Protein AF-A0A8T6ISD8-F1 (afdb_monomer_lite)

pLDDT: mean 97.74, std 1.7, range [88.19, 98.75]

Secondary structure (DSSP, 8-state):
--TT-B-TT-B-TT-B-TT-B-TT-B-TT-B-TT-B--TTPBPTTSPBP-TT--THHHH-

Radius of gyration: 10.01 Å; chains: 1; bounding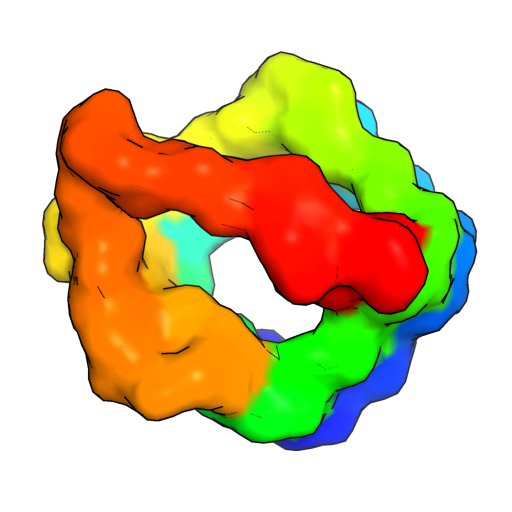 box: 22×22×22 Å

Sequence (60 aa):
NLTGANLRRAKLVNANLQGANLTAAELSGAMLNGATYDEFTILPNGKPWSSETDMTRFIR

Foldseek 3Di:
DQALNACALNACALNEQELPECALYQQANYDCHNYDYDQNRQHNPRHGDDPPDDPVVRHD

Structure (mmCIF, N/CA/C/O backbone):
data_AF-A0A8T6ISD8-F1
#
_entry.id   AF-A0A8T6ISD8-F1
#
loop_
_atom_site.group_PDB
_atom_site.id
_a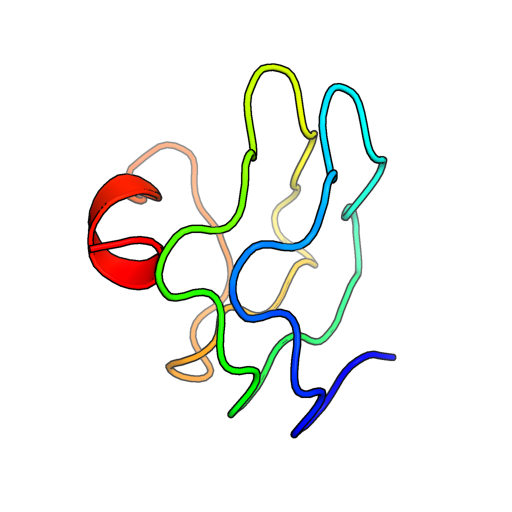tom_site.type_symbol
_atom_site.label_atom_id
_atom_site.label_alt_id
_atom_site.label_comp_id
_atom_site.label_asym_id
_atom_site.label_entity_id
_atom_site.label_seq_id
_atom_site.pdbx_PDB_ins_code
_atom_site.Cartn_x
_atom_site.Cartn_y
_atom_site.Cartn_z
_atom_site.occupancy
_atom_site.B_iso_or_equiv
_atom_site.auth_seq_id
_atom_site.auth_comp_id
_atom_site.auth_asym_id
_atom_site.auth_atom_id
_atom_site.pdbx_PDB_model_num
ATOM 1 N N . ASN A 1 1 ? -11.800 4.817 0.045 1.00 88.19 1 ASN A N 1
ATOM 2 C CA . ASN A 1 1 ? -12.129 3.987 1.223 1.00 88.19 1 ASN A CA 1
ATOM 3 C C . ASN A 1 1 ? -11.955 2.527 0.821 1.00 88.19 1 ASN A C 1
ATOM 5 O O . ASN A 1 1 ? -12.693 2.077 -0.043 1.00 88.19 1 ASN A O 1
ATOM 9 N N . LEU A 1 2 ? -10.928 1.853 1.345 1.00 97.06 2 LEU A N 1
ATOM 10 C CA . LEU A 1 2 ? -10.537 0.468 1.031 1.00 97.06 2 LEU A CA 1
ATOM 11 C C . LEU A 1 2 ? -10.328 -0.344 2.325 1.00 97.06 2 LEU A C 1
ATOM 13 O O . LEU A 1 2 ? -9.574 -1.316 2.344 1.00 97.06 2 LEU A O 1
ATOM 17 N N . THR A 1 3 ? -10.959 0.071 3.424 1.00 98.31 3 THR A N 1
ATOM 18 C CA . THR A 1 3 ? -10.815 -0.590 4.722 1.00 98.31 3 THR A CA 1
ATOM 19 C C . THR A 1 3 ? -11.251 -2.053 4.628 1.00 98.31 3 THR A C 1
ATOM 21 O O . THR A 1 3 ? -12.352 -2.342 4.163 1.00 98.31 3 THR A O 1
ATOM 24 N N . GLY A 1 4 ? -10.378 -2.976 5.043 1.00 98.31 4 GLY A N 1
ATOM 25 C CA . GLY A 1 4 ? -10.621 -4.423 4.992 1.00 98.31 4 GLY A CA 1
ATOM 26 C C . GLY A 1 4 ? -10.658 -5.031 3.585 1.00 98.31 4 GLY A C 1
ATOM 27 O O . GLY A 1 4 ? -11.061 -6.182 3.430 1.00 98.31 4 GLY A O 1
ATOM 28 N N . ALA A 1 5 ? -10.280 -4.283 2.543 1.00 98.56 5 ALA A N 1
ATOM 29 C CA . ALA A 1 5 ? -10.320 -4.791 1.179 1.00 98.56 5 ALA A CA 1
ATOM 30 C C . ALA A 1 5 ? -9.310 -5.931 0.970 1.00 98.56 5 ALA A C 1
ATOM 32 O O . ALA A 1 5 ? -8.141 -5.828 1.344 1.00 98.56 5 ALA A O 1
ATOM 33 N N . ASN A 1 6 ? -9.738 -6.995 0.291 1.00 98.44 6 ASN A N 1
ATOM 34 C CA . ASN A 1 6 ? -8.826 -8.015 -0.214 1.00 98.44 6 ASN A CA 1
ATOM 35 C C . ASN A 1 6 ? -8.196 -7.525 -1.527 1.00 98.44 6 ASN A C 1
ATOM 37 O O . ASN A 1 6 ? -8.835 -7.549 -2.578 1.00 98.44 6 ASN A O 1
ATOM 41 N N . LEU A 1 7 ? -6.944 -7.074 -1.457 1.00 98.38 7 LEU A N 1
ATOM 42 C CA . LEU A 1 7 ? -6.149 -6.593 -2.592 1.00 98.38 7 LEU A CA 1
ATOM 43 C C . LEU A 1 7 ? -4.972 -7.533 -2.892 1.00 98.38 7 LEU A C 1
ATOM 45 O O . LEU A 1 7 ? -4.002 -7.141 -3.550 1.00 98.38 7 LEU A O 1
ATOM 49 N N . ARG A 1 8 ? -5.042 -8.789 -2.433 1.00 98.44 8 ARG A N 1
ATOM 50 C CA . ARG A 1 8 ? -3.998 -9.784 -2.684 1.00 98.44 8 ARG A CA 1
ATOM 51 C C . ARG A 1 8 ? -3.774 -9.919 -4.185 1.00 98.44 8 ARG A C 1
ATOM 53 O O . ARG A 1 8 ? -4.718 -10.143 -4.941 1.00 98.44 8 ARG A O 1
ATOM 60 N N . ARG A 1 9 ? -2.515 -9.826 -4.623 1.00 98.44 9 ARG A N 1
ATOM 61 C CA . ARG A 1 9 ? -2.118 -9.918 -6.046 1.00 98.44 9 ARG A CA 1
ATOM 62 C C . ARG A 1 9 ? -2.782 -8.887 -6.975 1.00 98.44 9 ARG A C 1
ATOM 64 O O . ARG A 1 9 ? -2.744 -9.056 -8.196 1.00 98.44 9 ARG A O 1
ATOM 71 N N . ALA A 1 10 ? -3.371 -7.818 -6.436 1.00 98.38 10 ALA A N 1
ATOM 72 C CA . ALA A 1 10 ? -3.988 -6.775 -7.244 1.00 98.38 10 ALA A CA 1
ATOM 73 C C . ALA A 1 10 ? -2.947 -6.049 -8.116 1.00 98.38 10 ALA A C 1
ATOM 75 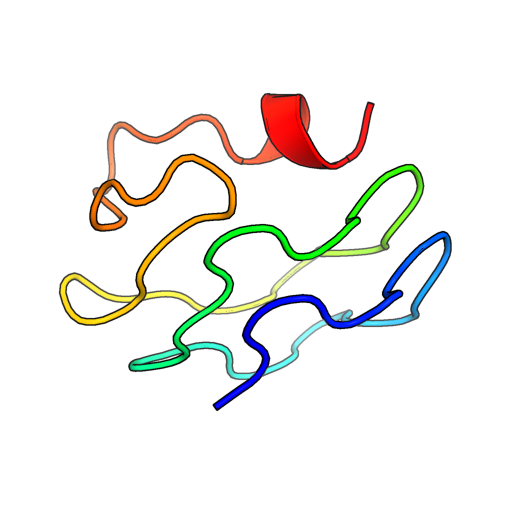O O . ALA A 1 10 ? -1.807 -5.810 -7.707 1.00 98.38 10 ALA A O 1
ATOM 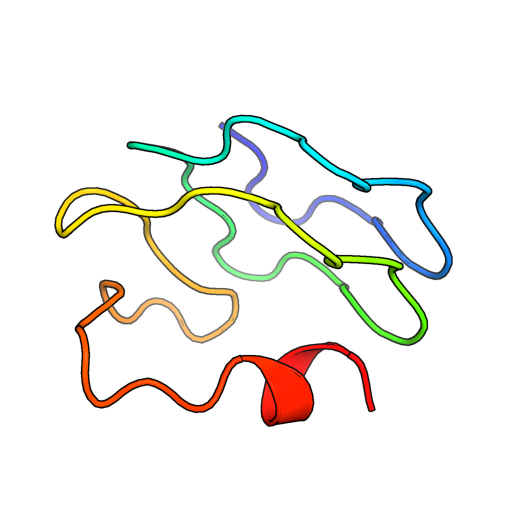76 N N . LYS A 1 11 ? -3.355 -5.668 -9.330 1.00 98.44 11 LYS A N 1
ATOM 77 C CA . LYS A 1 11 ? -2.576 -4.796 -10.219 1.00 98.44 11 LYS A CA 1
ATOM 78 C C . LYS A 1 11 ? -2.872 -3.342 -9.859 1.00 98.44 11 LYS A C 1
ATOM 80 O O . LYS A 1 11 ? -3.864 -2.795 -10.323 1.00 98.44 11 LYS A O 1
ATOM 85 N N . LEU A 1 12 ? -2.017 -2.735 -9.043 1.00 98.06 12 LEU A N 1
ATOM 86 C CA . LEU A 1 12 ? -2.115 -1.335 -8.607 1.00 98.06 12 LEU A CA 1
ATOM 87 C C . LEU A 1 12 ? -0.967 -0.486 -9.181 1.00 98.06 12 LEU A C 1
ATOM 89 O O . LEU A 1 12 ? -0.579 0.529 -8.610 1.00 98.06 12 LEU A O 1
ATOM 93 N N . VAL A 1 13 ? -0.403 -0.917 -10.311 1.00 98.19 13 VAL A N 1
ATOM 94 C CA . VAL A 1 13 ? 0.687 -0.211 -10.991 1.00 98.19 13 VAL A CA 1
ATOM 95 C C . VAL A 1 13 ? 0.190 1.174 -11.404 1.00 98.19 13 VAL A C 1
ATOM 97 O O . VAL A 1 13 ? -0.850 1.276 -12.051 1.00 98.19 13 VAL A O 1
ATOM 100 N N . ASN A 1 14 ? 0.923 2.224 -11.028 1.00 98.38 14 ASN A N 1
ATOM 101 C CA . ASN A 1 14 ? 0.560 3.632 -11.238 1.00 98.38 14 ASN A CA 1
ATOM 102 C C . ASN A 1 14 ? -0.798 4.050 -10.634 1.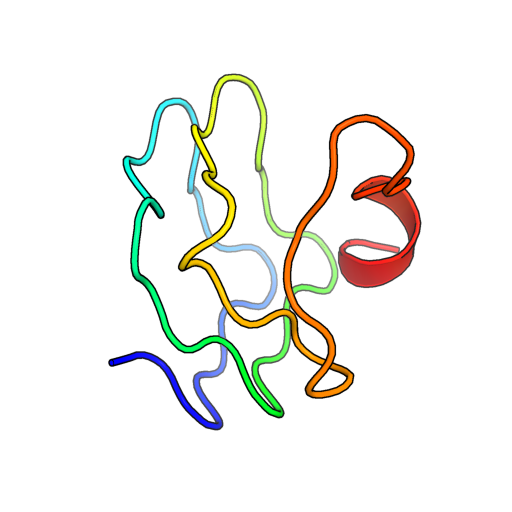00 98.38 14 ASN A C 1
ATOM 104 O O . ASN A 1 14 ? -1.381 5.048 -11.059 1.00 98.38 14 ASN A O 1
ATOM 108 N N . ALA A 1 15 ? -1.334 3.297 -9.668 1.00 98.31 15 ALA A N 1
ATOM 109 C CA . ALA A 1 15 ? -2.594 3.651 -9.026 1.00 98.31 15 ALA A CA 1
ATOM 110 C C . ALA A 1 15 ? -2.433 4.894 -8.140 1.00 98.31 15 ALA A C 1
ATOM 112 O O . ALA A 1 15 ? -1.463 5.011 -7.390 1.00 98.31 15 ALA A O 1
ATOM 113 N N . ASN A 1 16 ? -3.424 5.785 -8.172 1.00 98.31 16 ASN A N 1
ATOM 114 C CA . ASN A 1 16 ? -3.507 6.871 -7.205 1.00 98.31 16 ASN A CA 1
ATOM 115 C C . ASN A 1 16 ? -4.164 6.368 -5.911 1.00 98.31 16 ASN A C 1
ATOM 117 O O . ASN A 1 16 ? -5.365 6.096 -5.897 1.00 98.31 16 ASN A O 1
ATOM 121 N N . LEU A 1 17 ? -3.376 6.234 -4.842 1.00 98.19 17 LEU A N 1
ATOM 122 C CA . LEU A 1 17 ? -3.838 5.840 -3.507 1.00 98.19 17 LEU A CA 1
ATOM 123 C C . LEU A 1 17 ? -3.780 7.001 -2.501 1.00 98.19 17 LEU A C 1
ATOM 125 O O . LEU A 1 17 ? -3.975 6.768 -1.310 1.00 98.19 17 LEU A O 1
ATOM 129 N N . GLN A 1 18 ? -3.562 8.236 -2.964 1.00 98.31 18 GLN A N 1
ATOM 130 C CA . GLN A 1 18 ? -3.586 9.438 -2.126 1.00 98.31 18 GLN A CA 1
ATOM 131 C C . GLN A 1 18 ? -4.931 9.569 -1.395 1.00 98.31 18 GLN A C 1
ATOM 133 O O . GLN A 1 18 ? -5.998 9.354 -1.977 1.00 98.31 18 GLN A O 1
ATOM 138 N N . GLY A 1 19 ? -4.883 9.859 -0.095 1.00 98.50 19 GLY A N 1
ATOM 139 C CA . GLY A 1 19 ? -6.051 9.926 0.784 1.00 98.50 19 GLY A CA 1
ATOM 140 C C . GLY A 1 19 ? -6.796 8.600 0.992 1.00 98.50 19 GLY A C 1
ATOM 141 O O . GLY A 1 19 ? -7.879 8.584 1.588 1.00 98.50 19 GLY A O 1
ATOM 142 N N . ALA A 1 20 ? -6.285 7.466 0.500 1.00 98.44 20 ALA A N 1
ATOM 143 C CA . ALA A 1 20 ? -6.966 6.190 0.669 1.00 98.44 20 ALA A CA 1
ATOM 144 C C . ALA A 1 20 ? -6.849 5.686 2.113 1.00 98.44 20 ALA A C 1
ATOM 146 O O .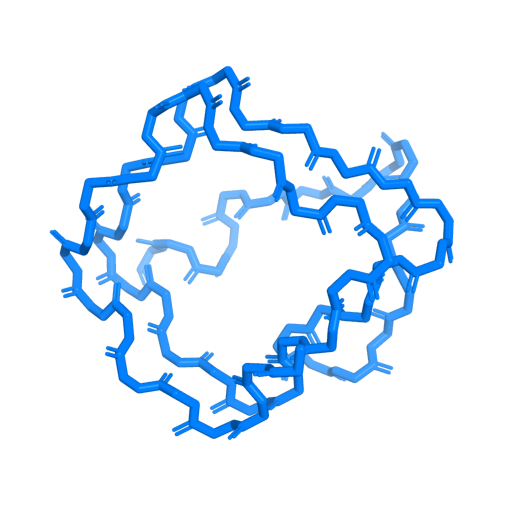 ALA A 1 20 ? -5.777 5.672 2.709 1.00 98.44 20 ALA A O 1
ATOM 147 N N . ASN A 1 21 ? -7.954 5.175 2.660 1.00 98.75 21 ASN A N 1
ATOM 148 C CA . ASN A 1 21 ? -7.920 4.388 3.888 1.00 98.75 21 ASN A CA 1
ATOM 149 C C . ASN A 1 21 ? -7.771 2.899 3.547 1.00 98.75 21 ASN A C 1
ATOM 151 O O . ASN A 1 21 ? -8.737 2.292 3.087 1.00 98.75 21 ASN A O 1
ATOM 155 N N . LEU A 1 22 ? -6.580 2.340 3.767 1.00 98.56 22 LEU A N 1
ATOM 156 C CA . LEU A 1 22 ? -6.232 0.928 3.576 1.00 98.56 22 LEU A CA 1
ATOM 157 C C . LEU A 1 22 ? -6.224 0.143 4.893 1.00 98.56 22 LEU A C 1
ATOM 159 O O . LEU A 1 22 ? -5.705 -0.967 4.911 1.00 98.56 22 LEU A O 1
ATOM 163 N N . THR A 1 23 ? -6.754 0.682 5.997 1.00 98.69 23 THR A N 1
ATOM 164 C CA . THR A 1 23 ? -6.767 -0.010 7.301 1.00 98.69 23 THR A CA 1
ATOM 165 C C . THR A 1 23 ? -7.276 -1.443 7.142 1.00 98.69 23 THR A C 1
ATOM 167 O O . THR A 1 23 ? -8.343 -1.654 6.568 1.00 98.69 23 THR A O 1
ATOM 170 N N . ALA A 1 24 ? -6.519 -2.424 7.639 1.00 98.38 24 ALA A N 1
ATOM 171 C CA . ALA A 1 24 ? -6.821 -3.855 7.529 1.00 98.38 24 ALA A CA 1
ATOM 172 C C . ALA A 1 24 ? -6.945 -4.421 6.094 1.00 98.38 24 ALA A C 1
ATOM 174 O O . ALA A 1 24 ? -7.397 -5.551 5.932 1.00 98.38 24 ALA A O 1
ATOM 175 N N . ALA A 1 25 ? -6.552 -3.683 5.051 1.00 98.56 25 ALA A N 1
ATOM 176 C CA . ALA A 1 25 ? -6.518 -4.207 3.688 1.00 98.56 25 ALA A CA 1
ATOM 177 C C . ALA A 1 25 ? -5.383 -5.229 3.511 1.00 98.56 25 ALA A C 1
ATOM 179 O O . ALA A 1 25 ? -4.267 -5.038 4.002 1.00 98.56 25 ALA A O 1
ATOM 180 N N . GLU A 1 26 ? -5.644 -6.292 2.752 1.00 98.62 26 GLU A N 1
ATOM 181 C CA . GLU A 1 26 ? -4.647 -7.317 2.443 1.00 98.62 26 GLU A CA 1
ATOM 182 C C . GLU A 1 26 ? -3.913 -6.986 1.144 1.00 98.62 26 GLU A C 1
ATOM 184 O O . GLU A 1 26 ? -4.500 -7.067 0.069 1.00 98.62 26 GLU A O 1
ATOM 189 N N . LEU A 1 27 ? -2.622 -6.655 1.227 1.00 98.44 27 LEU A N 1
ATOM 190 C CA . LEU A 1 27 ? -1.803 -6.269 0.071 1.00 98.44 27 LEU A CA 1
ATOM 191 C C . LEU A 1 27 ? -0.792 -7.339 -0.371 1.00 98.44 27 LEU A C 1
ATOM 193 O O . LEU A 1 27 ? -0.038 -7.090 -1.310 1.00 98.44 27 LEU A O 1
ATOM 197 N N . SER A 1 28 ? -0.773 -8.531 0.236 1.00 98.50 28 SER A N 1
ATOM 198 C CA . SER A 1 28 ? 0.208 -9.571 -0.105 1.00 98.50 28 SER A CA 1
ATOM 199 C C . SER A 1 28 ? 0.223 -9.881 -1.609 1.00 98.50 28 SER A C 1
ATOM 201 O O . SER A 1 28 ? -0.786 -10.261 -2.215 1.00 98.50 28 SER A O 1
ATOM 203 N N . GLY A 1 29 ? 1.391 -9.709 -2.227 1.00 98.31 29 GLY A N 1
ATOM 204 C CA . GLY A 1 29 ? 1.627 -9.879 -3.659 1.00 98.31 29 GLY A CA 1
ATOM 205 C C . GLY A 1 29 ? 1.066 -8.778 -4.566 1.00 98.31 29 GLY A C 1
ATOM 206 O O . GLY A 1 29 ? 1.113 -8.941 -5.785 1.00 98.31 29 GLY A O 1
ATOM 207 N N . ALA A 1 30 ? 0.507 -7.691 -4.030 1.00 98.44 30 ALA A N 1
ATOM 208 C CA . ALA A 1 30 ? 0.021 -6.579 -4.840 1.00 98.44 30 ALA A CA 1
ATOM 209 C C . ALA A 1 30 ? 1.175 -5.879 -5.577 1.00 98.44 30 ALA A C 1
ATOM 211 O O . ALA A 1 30 ? 2.267 -5.681 -5.042 1.00 98.44 30 ALA A O 1
ATOM 212 N N . MET A 1 31 ? 0.922 -5.473 -6.818 1.00 98.38 31 MET A N 1
ATOM 213 C CA . MET A 1 31 ? 1.884 -4.742 -7.639 1.00 98.38 31 MET A CA 1
ATOM 214 C C . MET A 1 31 ? 1.677 -3.242 -7.448 1.00 98.38 31 MET A C 1
ATOM 216 O O . MET A 1 31 ? 0.774 -2.676 -8.053 1.00 98.38 31 MET A O 1
ATOM 220 N N . LEU A 1 32 ? 2.521 -2.613 -6.629 1.00 97.62 32 LEU A N 1
ATOM 221 C CA . LEU A 1 32 ? 2.445 -1.188 -6.269 1.00 97.62 32 LEU A CA 1
ATOM 222 C C . LEU A 1 32 ? 3.448 -0.296 -7.028 1.00 97.62 32 LEU A C 1
ATOM 224 O O . LEU A 1 32 ? 3.680 0.848 -6.642 1.00 97.62 32 LEU A O 1
ATOM 228 N N . ASN A 1 33 ? 4.083 -0.808 -8.086 1.00 97.38 33 ASN A N 1
ATOM 229 C CA . ASN A 1 33 ? 5.078 -0.048 -8.849 1.00 97.38 33 ASN A CA 1
ATOM 230 C C . ASN A 1 33 ? 4.470 1.261 -9.375 1.00 97.38 33 ASN A C 1
ATOM 232 O O . ASN A 1 33 ? 3.468 1.228 -10.086 1.00 97.38 33 ASN A O 1
ATOM 236 N N . GLY A 1 34 ? 5.059 2.400 -9.012 1.00 97.62 34 GLY A N 1
ATOM 237 C CA . GLY A 1 34 ? 4.583 3.724 -9.427 1.00 97.62 34 GLY A CA 1
ATOM 238 C C . GLY A 1 34 ? 3.278 4.190 -8.773 1.00 97.62 34 GLY A C 1
ATOM 239 O O . GLY A 1 34 ? 2.784 5.254 -9.130 1.00 97.62 34 GLY A O 1
ATOM 240 N N . ALA A 1 35 ? 2.705 3.430 -7.833 1.00 98.06 35 ALA A N 1
ATOM 241 C CA . ALA A 1 35 ? 1.553 3.905 -7.077 1.00 98.06 35 ALA A CA 1
ATOM 242 C C . ALA A 1 35 ? 1.936 5.120 -6.219 1.00 98.06 35 ALA A C 1
ATOM 244 O O . ALA A 1 35 ? 3.036 5.175 -5.660 1.00 98.06 35 ALA A O 1
ATOM 245 N N . THR A 1 36 ? 1.026 6.086 -6.121 1.00 98.31 36 THR A N 1
ATOM 246 C CA . THR A 1 36 ? 1.235 7.321 -5.359 1.00 98.31 36 THR A CA 1
ATOM 247 C C . THR A 1 36 ? 0.493 7.279 -4.030 1.00 98.31 36 THR A C 1
ATOM 249 O O . THR A 1 36 ? -0.623 6.769 -3.940 1.00 98.31 36 THR A O 1
ATOM 252 N N . TYR A 1 37 ? 1.115 7.856 -3.005 1.00 98.00 37 TYR A N 1
ATOM 253 C CA . TYR A 1 37 ? 0.598 7.975 -1.642 1.00 98.00 37 TYR A CA 1
ATOM 254 C C . TYR A 1 37 ? 0.873 9.394 -1.144 1.00 98.00 37 TYR A C 1
ATOM 256 O O . TYR A 1 37 ? 1.715 10.101 -1.702 1.00 98.00 37 TYR A O 1
ATOM 264 N N . ASP A 1 38 ? 0.169 9.800 -0.101 1.00 98.19 38 ASP A N 1
ATOM 265 C CA . ASP A 1 38 ? 0.365 11.072 0.588 1.00 98.19 38 ASP A CA 1
ATOM 266 C C . ASP A 1 38 ? 0.157 10.906 2.100 1.00 98.19 38 ASP A C 1
ATOM 268 O O . ASP A 1 38 ? -0.210 9.835 2.582 1.00 98.19 38 ASP A O 1
ATOM 272 N N . GLU A 1 39 ? 0.376 11.977 2.856 1.00 98.06 39 GLU A N 1
ATOM 273 C CA . GLU A 1 39 ? 0.206 12.014 4.316 1.00 98.06 39 GLU A CA 1
ATOM 274 C C . GLU A 1 39 ? -1.226 11.706 4.799 1.00 98.06 39 GLU A C 1
ATOM 276 O O . GLU A 1 39 ? -1.420 11.340 5.959 1.00 98.06 39 GLU A O 1
ATOM 281 N N . PHE A 1 40 ? -2.227 11.784 3.913 1.00 98.19 40 PHE A N 1
ATOM 282 C CA . PHE A 1 40 ? -3.620 11.424 4.200 1.00 98.19 40 PHE A CA 1
ATOM 283 C C . PHE A 1 40 ? -3.931 9.944 3.936 1.00 98.19 40 PHE A C 1
ATOM 285 O O . PHE A 1 40 ? -5.011 9.459 4.282 1.00 98.19 40 PHE A O 1
ATOM 292 N N . THR A 1 41 ? -3.002 9.205 3.331 1.00 98.56 41 THR A N 1
ATOM 293 C CA . THR A 1 41 ? -3.145 7.772 3.085 1.00 98.56 41 THR A CA 1
ATOM 294 C C . THR A 1 41 ? -2.942 7.002 4.389 1.00 98.56 41 THR A C 1
ATOM 296 O O . THR A 1 41 ? -1.868 7.050 4.985 1.00 98.56 41 THR A O 1
ATOM 299 N N . ILE A 1 42 ? -3.946 6.240 4.826 1.00 98.69 42 ILE A N 1
ATOM 300 C CA . ILE A 1 42 ? -3.843 5.357 5.997 1.00 98.69 42 ILE A CA 1
ATOM 301 C C . ILE A 1 42 ? -3.470 3.954 5.533 1.00 98.69 42 ILE A C 1
ATOM 303 O O . ILE A 1 42 ? -4.155 3.370 4.699 1.00 98.69 42 ILE A O 1
ATOM 307 N N . LEU A 1 43 ? -2.391 3.406 6.081 1.00 98.50 43 LEU A N 1
ATOM 308 C CA . LEU A 1 43 ? -1.804 2.122 5.706 1.00 98.50 43 LEU A CA 1
ATOM 309 C C . LEU A 1 43 ? -2.547 0.927 6.335 1.00 98.50 43 LEU A C 1
ATOM 311 O O . LEU A 1 43 ? -3.319 1.108 7.279 1.00 98.50 43 LEU A O 1
ATOM 315 N N . PRO A 1 44 ? -2.268 -0.322 5.902 1.00 98.50 44 PRO A N 1
ATOM 316 C CA . PRO A 1 44 ? -2.896 -1.521 6.471 1.00 98.50 44 PRO A CA 1
ATOM 317 C C . PRO A 1 44 ? -2.803 -1.662 7.988 1.00 98.50 44 PRO A C 1
ATOM 319 O O . PRO A 1 44 ? -3.726 -2.171 8.618 1.00 98.50 44 PRO A O 1
ATOM 322 N N . ASN A 1 45 ? -1.722 -1.166 8.588 1.00 97.88 45 ASN A N 1
ATOM 323 C CA . ASN A 1 45 ? -1.522 -1.171 10.037 1.00 97.88 45 ASN A CA 1
ATOM 324 C C . ASN A 1 45 ? -2.159 0.030 10.764 1.00 97.88 45 ASN A C 1
ATOM 326 O O . ASN A 1 45 ? -1.865 0.246 11.937 1.00 97.88 45 ASN A O 1
ATOM 330 N N . GLY A 1 46 ? -2.972 0.834 10.075 1.00 97.69 46 GLY A N 1
ATOM 331 C CA . GLY A 1 46 ? -3.670 1.993 10.631 1.00 97.69 46 GLY A CA 1
ATOM 332 C C . GLY A 1 46 ? -2.811 3.249 10.807 1.00 97.69 46 GLY A C 1
ATOM 333 O O . GLY A 1 46 ? -3.320 4.258 11.287 1.00 97.69 46 GLY A O 1
ATOM 334 N N . LYS A 1 47 ? -1.523 3.225 10.436 1.00 98.19 47 LYS A N 1
ATOM 335 C CA . LYS A 1 47 ? -0.649 4.409 10.496 1.00 98.19 47 LYS A CA 1
ATOM 336 C C . LYS A 1 47 ? -0.738 5.224 9.201 1.00 98.19 47 LYS A C 1
ATOM 338 O O . LYS A 1 47 ? -0.912 4.617 8.146 1.00 98.19 47 LYS A O 1
ATOM 343 N N . PRO A 1 48 ? -0.586 6.558 9.246 1.00 98.31 48 PRO A N 1
ATOM 344 C CA . PRO A 1 48 ? -0.463 7.353 8.031 1.00 98.31 48 PRO A CA 1
ATOM 345 C C . PRO A 1 48 ? 0.819 6.990 7.277 1.00 98.31 48 PRO A C 1
ATOM 347 O O . PRO A 1 48 ? 1.810 6.557 7.877 1.00 98.31 48 PRO A O 1
ATOM 350 N N . TRP A 1 49 ? 0.792 7.155 5.960 1.00 98.50 49 TRP A N 1
ATOM 351 C CA . TRP A 1 49 ? 1.989 7.082 5.137 1.00 98.50 49 TRP A CA 1
ATOM 352 C C . TRP A 1 49 ? 2.918 8.268 5.420 1.00 98.50 49 TRP A C 1
ATOM 354 O O . TRP A 1 49 ? 2.485 9.372 5.746 1.00 98.50 49 TRP A O 1
ATOM 364 N N . SER A 1 50 ? 4.217 8.023 5.274 1.00 98.00 50 SER A N 1
ATOM 365 C CA . SER A 1 50 ? 5.267 9.039 5.285 1.00 98.00 50 SER A CA 1
ATOM 366 C C . SER A 1 50 ? 6.353 8.665 4.280 1.00 98.00 50 SER A C 1
ATOM 368 O O . SER A 1 50 ? 6.465 7.500 3.889 1.00 98.00 50 SER A O 1
ATOM 370 N N . SER A 1 51 ? 7.214 9.619 3.924 1.00 96.44 51 SER A N 1
ATOM 371 C CA . SER A 1 51 ? 8.384 9.377 3.064 1.00 96.44 51 SER A CA 1
ATOM 372 C C . SER A 1 51 ? 9.357 8.325 3.616 1.00 96.44 51 SER A C 1
ATOM 374 O O . SER A 1 51 ? 10.143 7.763 2.860 1.00 96.44 51 SER A O 1
ATOM 376 N N . GLU A 1 52 ? 9.285 8.024 4.914 1.00 97.06 52 GLU A N 1
ATOM 377 C CA . GLU A 1 52 ? 10.086 6.998 5.593 1.00 97.06 52 GLU A CA 1
ATOM 378 C C . GLU A 1 52 ? 9.428 5.606 5.574 1.00 97.06 52 GLU A C 1
ATOM 380 O O . GLU A 1 52 ? 10.005 4.622 6.040 1.00 97.06 52 GLU A O 1
ATOM 385 N N . THR A 1 53 ? 8.196 5.497 5.074 1.00 96.62 53 THR A N 1
ATOM 386 C CA . THR A 1 53 ? 7.458 4.234 5.064 1.00 96.62 53 THR A CA 1
ATOM 387 C C . THR A 1 53 ? 8.022 3.279 4.017 1.00 96.62 53 THR A C 1
ATOM 389 O O . THR A 1 53 ? 7.871 3.486 2.814 1.00 96.62 53 THR A O 1
ATOM 392 N N . ASP A 1 54 ? 8.553 2.145 4.472 1.00 97.06 54 ASP A N 1
ATOM 393 C CA . ASP A 1 54 ? 8.805 0.999 3.600 1.00 97.06 54 ASP A CA 1
ATOM 394 C C . ASP A 1 54 ? 7.481 0.320 3.212 1.00 97.06 54 ASP A C 1
ATOM 396 O O . ASP A 1 54 ? 6.893 -0.444 3.985 1.00 97.06 54 ASP A O 1
ATOM 400 N N . MET A 1 55 ? 7.009 0.594 1.994 1.00 96.12 55 MET A N 1
ATOM 401 C CA . MET A 1 55 ? 5.801 -0.027 1.441 1.00 96.12 55 MET A CA 1
ATOM 402 C C . MET A 1 55 ? 5.974 -1.521 1.155 1.00 96.12 55 MET A C 1
ATOM 404 O O . MET A 1 55 ? 4.981 -2.253 1.114 1.00 96.12 55 MET A O 1
ATOM 408 N N . THR A 1 56 ? 7.210 -2.009 1.003 1.00 96.12 56 THR A N 1
ATOM 409 C CA . THR A 1 56 ? 7.456 -3.413 0.654 1.00 96.12 56 THR A CA 1
ATOM 410 C C . THR A 1 56 ? 7.000 -4.373 1.753 1.00 96.12 56 THR A C 1
ATOM 412 O O . THR A 1 56 ? 6.625 -5.506 1.460 1.00 96.12 56 THR A O 1
ATOM 415 N N . ARG A 1 57 ? 6.925 -3.915 3.011 1.00 97.00 57 ARG A N 1
ATOM 416 C CA . ARG A 1 57 ? 6.460 -4.729 4.147 1.00 97.00 57 ARG A CA 1
ATOM 417 C C . ARG A 1 57 ? 5.003 -5.187 4.044 1.00 97.00 57 ARG A C 1
ATOM 419 O O . ARG A 1 57 ? 4.639 -6.151 4.702 1.00 97.00 57 ARG A O 1
ATOM 426 N N . PHE A 1 58 ? 4.169 -4.483 3.275 1.00 97.19 58 PHE A N 1
ATOM 427 C CA . PHE A 1 58 ? 2.741 -4.798 3.145 1.00 97.19 58 PHE A CA 1
ATOM 428 C C . PHE A 1 58 ? 2.435 -5.736 1.975 1.00 97.19 58 PHE A C 1
ATOM 430 O O . PHE A 1 58 ? 1.353 -6.315 1.928 1.00 97.19 58 PHE A O 1
ATOM 437 N N . ILE A 1 59 ? 3.369 -5.864 1.030 1.00 96.81 59 ILE A N 1
ATOM 438 C CA . ILE A 1 59 ? 3.206 -6.688 -0.175 1.00 96.81 59 ILE A CA 1
ATOM 439 C C . ILE A 1 59 ? 3.955 -8.020 -0.107 1.00 96.81 59 ILE A C 1
ATOM 441 O O . ILE A 1 59 ? 3.798 -8.836 -1.016 1.00 96.81 59 ILE A O 1
ATOM 445 N N . ARG A 1 60 ? 4.772 -8.228 0.931 1.00 90.56 60 ARG A N 1
ATOM 446 C CA . ARG A 1 60 ? 5.403 -9.522 1.214 1.00 90.56 60 ARG A CA 1
ATOM 447 C C . ARG A 1 60 ? 4.385 -10.567 1.681 1.00 90.56 60 ARG A C 1
ATOM 449 O O . ARG A 1 60 ? 3.267 -10.198 2.119 1.00 90.56 60 ARG A O 1
#